Protein AF-A0A7T5UGG1-F1 (afdb_monomer_lite)

Organism: NCBI:txid349221

Structure (mmCIF, N/CA/C/O backbone):
data_AF-A0A7T5UGG1-F1
#
_entry.id   AF-A0A7T5UGG1-F1
#
loop_
_atom_site.group_PDB
_atom_site.id
_atom_site.type_symbol
_atom_site.label_atom_id
_atom_site.label_alt_id
_atom_site.label_comp_id
_atom_site.label_asym_id
_atom_site.label_entity_id
_atom_site.label_seq_id
_atom_site.pdbx_PDB_ins_code
_atom_site.Cartn_x
_atom_site.Cartn_y
_atom_site.Cartn_z
_atom_site.occupancy
_atom_site.B_iso_or_equiv
_atom_site.auth_seq_id
_atom_site.auth_comp_id
_atom_site.auth_asym_id
_atom_site.auth_atom_id
_atom_site.pdbx_PDB_model_num
ATOM 1 N N . MET A 1 1 ? -20.768 -14.189 24.570 1.00 54.28 1 MET A N 1
ATOM 2 C CA . MET A 1 1 ? -19.861 -13.217 23.920 1.00 54.28 1 MET A CA 1
ATOM 3 C C . MET A 1 1 ? -20.597 -11.895 23.932 1.00 54.28 1 MET A C 1
ATOM 5 O O . MET A 1 1 ? -21.692 -11.862 23.399 1.00 54.28 1 MET A O 1
ATOM 9 N N . ASN A 1 2 ? -20.068 -10.865 24.592 1.00 66.56 2 ASN A N 1
ATOM 10 C CA . ASN A 1 2 ? -20.690 -9.542 24.542 1.00 66.56 2 ASN A CA 1
ATOM 11 C C . ASN A 1 2 ? -20.184 -8.855 23.275 1.00 66.56 2 ASN A C 1
ATOM 13 O O . ASN A 1 2 ? -19.028 -8.429 23.224 1.00 66.56 2 ASN A O 1
ATOM 17 N N . GLU A 1 3 ? -21.012 -8.852 22.236 1.00 69.81 3 GLU A N 1
ATOM 18 C CA . GLU A 1 3 ? -20.770 -8.057 21.037 1.00 69.81 3 GLU A CA 1
ATOM 19 C C . GLU A 1 3 ? -20.842 -6.583 21.437 1.00 69.81 3 GLU A C 1
ATOM 21 O O . GLU A 1 3 ? -21.813 -6.130 22.037 1.00 69.81 3 GLU A O 1
ATOM 26 N N . ILE A 1 4 ? -19.750 -5.863 21.200 1.00 79.12 4 ILE A N 1
ATOM 27 C CA . ILE A 1 4 ? -19.643 -4.431 21.463 1.00 79.12 4 ILE A CA 1
ATOM 28 C C . ILE A 1 4 ? -19.785 -3.708 20.137 1.00 79.12 4 ILE A C 1
ATOM 30 O O . ILE A 1 4 ? -19.025 -3.986 19.206 1.00 79.12 4 ILE A O 1
ATOM 34 N N . ASP A 1 5 ? -20.712 -2.756 20.076 1.00 81.75 5 ASP A N 1
ATOM 35 C CA . ASP A 1 5 ? -20.833 -1.883 18.919 1.00 81.75 5 ASP A CA 1
ATOM 36 C C . ASP A 1 5 ? -19.526 -1.103 18.700 1.00 81.75 5 ASP A C 1
ATOM 38 O O . ASP A 1 5 ? -18.966 -0.522 19.644 1.00 81.75 5 ASP A O 1
ATOM 42 N N . PRO A 1 6 ? -18.997 -1.079 17.464 1.00 81.56 6 PRO A N 1
ATOM 43 C CA . PRO A 1 6 ? -17.774 -0.361 17.161 1.00 81.56 6 PRO A CA 1
ATOM 44 C C . PRO A 1 6 ? -18.022 1.148 17.245 1.00 81.56 6 PRO A C 1
ATOM 46 O O . PRO A 1 6 ? -18.504 1.780 16.308 1.00 81.56 6 PRO A O 1
ATOM 49 N N . THR A 1 7 ? -17.643 1.749 18.372 1.00 89.75 7 THR A N 1
ATOM 50 C CA . THR A 1 7 ? -17.632 3.210 18.518 1.00 89.75 7 THR A CA 1
ATOM 51 C C . THR A 1 7 ? -16.636 3.852 17.550 1.00 89.75 7 THR A C 1
ATOM 53 O O . THR A 1 7 ? -15.657 3.233 17.120 1.00 89.75 7 THR A O 1
ATOM 56 N N . PHE A 1 8 ? -16.831 5.138 17.247 1.00 89.94 8 PHE A N 1
ATOM 57 C CA . PHE A 1 8 ? -15.949 5.888 16.345 1.00 89.94 8 PHE A CA 1
ATOM 58 C C . PHE A 1 8 ? -14.468 5.834 16.767 1.00 89.94 8 PHE A C 1
ATOM 60 O O . PHE A 1 8 ? -13.584 5.688 15.928 1.00 89.94 8 PHE A O 1
ATOM 67 N N . LEU A 1 9 ? -14.187 5.865 18.076 1.00 89.75 9 LEU A N 1
ATOM 68 C CA . LEU A 1 9 ? -12.832 5.736 18.628 1.00 89.75 9 LEU A CA 1
ATOM 69 C C . LEU A 1 9 ? -12.198 4.370 18.323 1.00 89.75 9 LEU A C 1
ATOM 71 O O . LEU A 1 9 ? -11.014 4.295 17.983 1.00 89.75 9 LEU A O 1
ATOM 75 N N . ILE A 1 10 ? -12.978 3.289 18.421 1.00 88.19 10 ILE A N 1
ATOM 76 C CA . ILE A 1 10 ? -12.530 1.936 18.070 1.00 88.19 10 ILE A CA 1
ATOM 77 C C . ILE A 1 10 ? -12.245 1.864 16.568 1.00 88.19 10 ILE A C 1
ATOM 79 O O . ILE A 1 10 ? -11.164 1.416 16.175 1.00 88.19 10 ILE A O 1
ATOM 83 N N . ALA A 1 11 ? -13.165 2.367 15.742 1.00 90.62 11 ALA A N 1
ATOM 84 C CA . ALA A 1 11 ? -13.007 2.405 14.291 1.00 90.62 11 ALA A CA 1
ATOM 85 C C . ALA A 1 11 ? -11.755 3.193 13.874 1.00 90.62 11 ALA A C 1
ATOM 87 O O . ALA A 1 11 ? -10.939 2.682 13.107 1.00 90.62 11 ALA A O 1
ATOM 88 N N . LEU A 1 12 ? -11.535 4.384 14.443 1.00 93.88 12 LEU A N 1
ATOM 89 C CA . LEU A 1 12 ? -10.367 5.220 14.163 1.00 93.88 12 LEU A CA 1
ATOM 90 C C . LEU A 1 12 ? -9.056 4.530 14.563 1.00 93.88 12 LEU A C 1
ATOM 92 O O . LEU A 1 12 ? -8.074 4.580 13.822 1.00 93.88 12 LEU A O 1
ATOM 96 N N . ARG A 1 13 ? -9.033 3.833 15.705 1.00 91.25 13 ARG A N 1
ATOM 97 C CA . ARG A 1 13 ? -7.850 3.092 16.173 1.00 91.25 13 ARG A CA 1
ATOM 98 C C . ARG A 1 13 ? -7.490 1.933 15.241 1.00 91.25 13 ARG A C 1
ATOM 100 O O . ARG A 1 13 ? -6.307 1.711 14.967 1.00 91.25 13 ARG A O 1
ATOM 107 N N . VAL A 1 14 ? -8.494 1.199 14.760 1.00 92.31 14 VAL A N 1
ATOM 108 C CA . VAL A 1 14 ? -8.314 0.106 13.791 1.00 92.31 14 VAL A CA 1
ATOM 109 C C . VAL A 1 14 ? -7.884 0.664 12.436 1.00 92.31 14 VAL A C 1
ATOM 111 O O . VAL A 1 14 ? -6.900 0.184 11.868 1.00 92.31 14 VAL A O 1
ATOM 114 N N . TRP A 1 15 ? -8.559 1.713 11.959 1.00 93.62 15 TRP A N 1
ATOM 115 C CA . TRP A 1 15 ? -8.238 2.388 10.706 1.00 93.62 15 TRP A CA 1
ATOM 116 C C . TRP A 1 15 ? -6.806 2.907 10.706 1.00 93.62 15 TRP A C 1
ATOM 118 O O . TRP A 1 15 ? -6.057 2.590 9.789 1.00 93.62 15 TRP A O 1
ATOM 128 N N . TRP A 1 16 ? -6.380 3.612 11.756 1.00 94.62 16 TRP A N 1
ATOM 129 C CA . TRP A 1 16 ? -5.013 4.117 11.846 1.00 94.62 16 TRP A CA 1
ATOM 130 C C . TRP A 1 16 ? -3.999 2.976 11.828 1.00 94.62 16 TRP A C 1
ATOM 132 O O . TRP A 1 16 ? -3.017 3.030 11.093 1.00 94.62 16 TRP A O 1
ATOM 142 N N . ALA A 1 17 ? -4.256 1.897 12.575 1.00 92.94 17 ALA A N 1
ATOM 143 C CA . ALA A 1 17 ? -3.381 0.732 12.589 1.00 92.94 17 ALA A CA 1
ATOM 144 C C . ALA A 1 17 ? -3.232 0.076 11.203 1.00 92.94 17 ALA A C 1
ATOM 146 O O . ALA A 1 17 ? -2.151 -0.430 10.885 1.00 92.94 17 ALA A O 1
ATOM 147 N N . TRP A 1 18 ? -4.283 0.074 10.393 1.00 94.88 18 TRP A N 1
ATOM 148 C CA . TRP A 1 18 ? -4.228 -0.394 9.014 1.00 94.88 18 TRP A CA 1
ATOM 149 C C . TRP A 1 18 ? -3.541 0.619 8.085 1.00 94.88 18 TRP A C 1
ATOM 151 O O . TRP A 1 18 ? -2.599 0.252 7.386 1.00 94.88 18 TRP A O 1
ATOM 161 N N . CYS A 1 19 ? -3.957 1.884 8.131 1.00 94.62 19 CYS A N 1
ATOM 162 C CA . CYS A 1 19 ? -3.633 2.930 7.165 1.00 94.62 19 CYS A CA 1
ATOM 163 C C . CYS A 1 19 ? -2.123 3.145 7.013 1.00 94.62 19 CYS A C 1
ATOM 165 O O . CYS A 1 19 ? -1.581 2.942 5.928 1.00 94.62 19 CYS A O 1
ATOM 167 N N . TRP A 1 20 ? -1.404 3.449 8.100 1.00 95.31 20 TRP A N 1
ATOM 168 C CA . TRP A 1 20 ? 0.032 3.736 7.991 1.00 95.31 20 TRP A CA 1
ATOM 169 C C . TRP A 1 20 ? 0.842 2.512 7.537 1.00 95.31 20 TRP A C 1
ATOM 171 O O . TRP A 1 20 ? 1.794 2.645 6.773 1.00 95.31 20 TRP A O 1
ATOM 181 N N . ARG A 1 21 ? 0.451 1.299 7.959 1.00 94.31 21 ARG A N 1
ATOM 182 C CA . ARG A 1 21 ? 1.129 0.051 7.562 1.00 94.31 21 ARG A CA 1
ATOM 183 C C . ARG A 1 21 ? 0.886 -0.272 6.092 1.00 94.31 21 ARG A C 1
ATOM 185 O O . ARG A 1 21 ? 1.809 -0.712 5.411 1.00 94.31 21 ARG A O 1
ATOM 192 N N . ALA A 1 22 ? -0.343 -0.067 5.620 1.00 94.00 22 ALA A N 1
ATOM 193 C CA . ALA A 1 22 ? -0.711 -0.246 4.223 1.00 94.00 22 ALA A CA 1
ATOM 194 C C . ALA A 1 22 ? 0.041 0.749 3.336 1.00 94.00 22 ALA A C 1
ATOM 196 O O . ALA A 1 22 ? 0.655 0.324 2.364 1.00 94.00 22 ALA A O 1
ATOM 197 N N . ILE A 1 23 ? 0.079 2.031 3.720 1.00 93.88 23 ILE A N 1
ATOM 198 C CA . ILE A 1 23 ? 0.804 3.082 2.994 1.00 93.88 23 ILE A CA 1
ATOM 199 C C . ILE A 1 23 ? 2.298 2.762 2.912 1.00 93.88 23 ILE A C 1
ATOM 201 O O . ILE A 1 23 ? 2.848 2.769 1.817 1.00 93.88 23 ILE A O 1
ATOM 205 N N . LEU A 1 24 ? 2.955 2.429 4.029 1.00 95.56 24 LEU A N 1
ATOM 206 C CA . LEU A 1 24 ? 4.394 2.136 4.015 1.00 95.56 24 LEU A CA 1
ATOM 207 C C . LEU A 1 24 ? 4.742 0.934 3.129 1.00 95.56 24 LEU A C 1
ATOM 209 O O . LEU A 1 24 ? 5.701 0.998 2.362 1.00 95.56 24 LEU A O 1
ATOM 213 N N . LEU A 1 25 ? 3.968 -0.153 3.209 1.00 94.31 25 LEU A N 1
ATOM 214 C CA . LEU A 1 25 ? 4.216 -1.337 2.382 1.00 94.31 25 LEU A CA 1
ATOM 215 C C . LEU A 1 25 ? 3.895 -1.086 0.906 1.00 94.31 25 LEU A C 1
ATOM 217 O O . LEU A 1 25 ? 4.667 -1.503 0.047 1.00 94.31 25 LEU A O 1
ATOM 221 N N . ALA A 1 26 ? 2.795 -0.391 0.611 1.00 93.25 26 ALA A N 1
ATOM 222 C CA . ALA A 1 26 ? 2.410 -0.052 -0.753 1.00 93.25 26 ALA A CA 1
ATOM 223 C C . ALA A 1 26 ? 3.431 0.883 -1.410 1.00 93.25 26 ALA A C 1
ATOM 225 O O . ALA A 1 26 ? 3.856 0.610 -2.526 1.00 93.25 26 ALA A O 1
ATOM 226 N N . LEU A 1 27 ? 3.871 1.937 -0.713 1.00 93.19 27 LEU A N 1
ATOM 227 C CA . LEU A 1 27 ? 4.891 2.860 -1.218 1.00 93.19 27 LEU A CA 1
ATOM 228 C C . LEU A 1 27 ? 6.229 2.156 -1.432 1.00 93.19 27 LEU A C 1
ATOM 230 O O . LEU A 1 27 ? 6.830 2.319 -2.489 1.00 93.19 27 LEU A O 1
ATOM 234 N N . GLY A 1 28 ? 6.673 1.339 -0.472 1.00 94.62 28 GLY A N 1
ATOM 235 C CA . GLY A 1 28 ? 7.912 0.574 -0.613 1.00 94.62 28 GLY A CA 1
ATOM 236 C C . GLY A 1 28 ? 7.866 -0.379 -1.809 1.00 94.62 28 GLY A C 1
ATOM 237 O O . GLY A 1 28 ? 8.784 -0.397 -2.625 1.00 94.62 28 GLY A O 1
ATOM 238 N N . ALA A 1 29 ? 6.771 -1.126 -1.962 1.00 94.12 29 ALA A N 1
ATOM 239 C CA . ALA A 1 29 ? 6.599 -2.047 -3.080 1.00 94.12 29 ALA A CA 1
ATOM 240 C C . ALA A 1 29 ? 6.480 -1.326 -4.429 1.00 94.12 29 ALA A C 1
ATOM 242 O O . ALA A 1 29 ? 7.121 -1.735 -5.394 1.00 94.12 29 ALA A O 1
ATOM 243 N N . ALA A 1 30 ? 5.696 -0.247 -4.495 1.00 93.56 30 ALA A N 1
ATOM 244 C CA . ALA A 1 30 ? 5.528 0.546 -5.707 1.00 93.56 30 ALA A CA 1
ATOM 245 C C . ALA A 1 30 ? 6.837 1.225 -6.126 1.00 93.56 30 ALA A C 1
ATOM 247 O O . ALA A 1 30 ? 7.136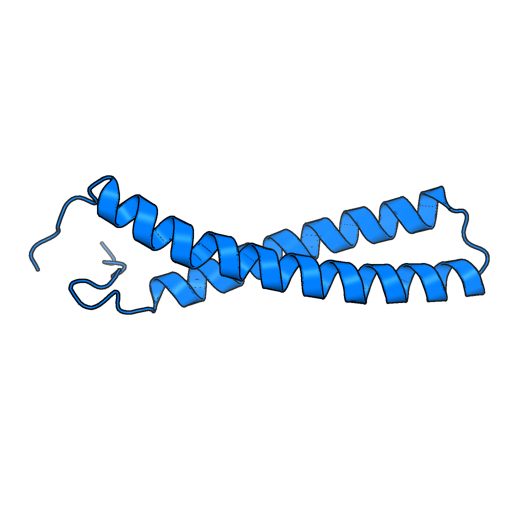 1.269 -7.315 1.00 93.56 30 ALA A O 1
ATOM 248 N N . PHE A 1 31 ? 7.643 1.697 -5.171 1.00 94.56 31 PHE A N 1
ATOM 24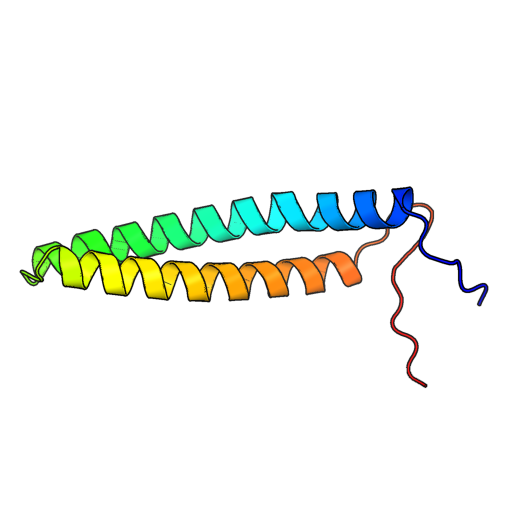9 C CA . PHE A 1 31 ? 8.954 2.277 -5.449 1.00 94.56 31 PHE A CA 1
ATOM 250 C C . PHE A 1 31 ? 9.913 1.243 -6.045 1.00 94.56 31 PHE A C 1
ATOM 252 O O . PHE A 1 31 ? 10.477 1.479 -7.109 1.00 94.56 31 PHE A O 1
ATOM 259 N N . VAL A 1 32 ? 10.057 0.078 -5.402 1.00 96.12 32 VAL A N 1
ATOM 260 C CA . VAL A 1 32 ? 10.933 -0.998 -5.899 1.00 96.12 32 VAL A CA 1
ATOM 261 C C . VAL A 1 32 ? 10.475 -1.475 -7.276 1.00 96.12 32 VAL A C 1
ATOM 263 O O . VAL A 1 32 ? 11.285 -1.594 -8.193 1.00 96.12 32 VAL A O 1
ATOM 266 N N . PHE A 1 33 ? 9.173 -1.697 -7.448 1.00 95.62 33 PHE A N 1
ATOM 267 C CA . PHE A 1 33 ? 8.604 -2.114 -8.724 1.00 95.62 33 PHE A CA 1
ATOM 268 C C . PHE A 1 33 ? 8.805 -1.058 -9.817 1.00 95.62 33 PHE A C 1
ATOM 270 O O . PHE A 1 33 ? 9.299 -1.376 -10.896 1.00 95.62 33 PHE A O 1
ATOM 277 N N . GLY A 1 34 ? 8.478 0.203 -9.532 1.00 94.44 34 GLY A N 1
ATOM 278 C CA . GLY A 1 34 ? 8.638 1.314 -10.466 1.00 94.44 34 GLY A CA 1
ATOM 279 C C . GLY A 1 34 ? 10.095 1.537 -10.864 1.00 94.44 34 GLY A C 1
ATOM 280 O O . GLY A 1 34 ? 10.373 1.794 -12.031 1.00 94.44 34 GLY A O 1
ATOM 281 N N . PHE A 1 35 ? 11.034 1.362 -9.932 1.00 95.00 35 PHE A N 1
ATOM 282 C CA . PHE A 1 35 ? 12.465 1.434 -10.216 1.00 95.00 35 PHE A CA 1
ATOM 283 C C . PHE A 1 35 ? 12.915 0.331 -11.185 1.00 95.00 35 PHE A C 1
ATOM 285 O O . PHE A 1 35 ? 13.598 0.619 -12.167 1.00 95.00 35 PHE A O 1
ATOM 292 N N . ILE A 1 36 ? 12.477 -0.914 -10.965 1.00 95.88 36 ILE A N 1
ATOM 293 C CA . ILE A 1 36 ? 12.784 -2.046 -11.855 1.00 95.88 36 ILE A CA 1
ATOM 294 C C . ILE A 1 36 ? 12.183 -1.823 -13.247 1.00 95.88 36 ILE A C 1
ATOM 296 O O . ILE A 1 36 ? 12.886 -1.969 -14.245 1.00 95.88 36 ILE A O 1
ATOM 300 N N . VAL A 1 37 ? 10.907 -1.432 -13.323 1.00 94.75 37 VAL A N 1
ATOM 301 C CA . VAL A 1 37 ? 10.219 -1.149 -14.595 1.00 94.75 37 VAL A CA 1
ATOM 302 C C . VAL A 1 37 ? 10.870 0.023 -15.328 1.00 94.75 37 VAL A C 1
ATOM 304 O O . VAL A 1 37 ? 11.039 -0.040 -16.542 1.00 94.75 37 VAL A O 1
ATOM 307 N N . GLY A 1 38 ? 11.280 1.066 -14.606 1.00 94.19 38 GLY A N 1
ATOM 308 C CA . GLY A 1 38 ? 11.979 2.217 -15.170 1.00 94.19 38 GLY A CA 1
ATOM 309 C C . GLY A 1 38 ? 13.326 1.840 -15.783 1.00 94.19 38 GLY A C 1
ATOM 310 O O . GLY A 1 38 ? 13.587 2.187 -16.933 1.00 94.19 38 GLY A O 1
ATOM 311 N N . LEU A 1 39 ? 14.157 1.089 -15.052 1.00 95.31 39 LEU A N 1
ATOM 312 C CA . LEU A 1 39 ? 15.460 0.637 -15.548 1.00 95.31 39 LEU A CA 1
ATOM 313 C C . LEU A 1 39 ? 15.327 -0.334 -16.724 1.00 95.31 39 LEU A C 1
ATOM 315 O O . LEU A 1 39 ? 15.968 -0.141 -17.756 1.00 95.31 39 LEU A O 1
ATOM 319 N N . ALA A 1 40 ? 14.481 -1.357 -16.588 1.00 95.19 40 ALA A N 1
ATOM 320 C CA . ALA A 1 40 ? 14.276 -2.352 -17.636 1.00 95.1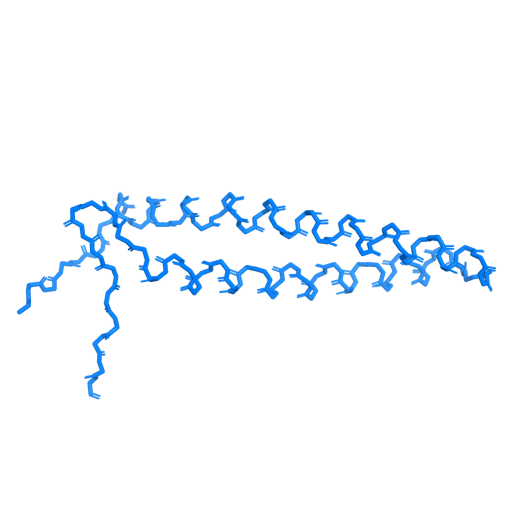9 40 ALA A CA 1
ATOM 321 C C . ALA A 1 40 ? 13.643 -1.727 -18.887 1.00 95.19 40 ALA A C 1
ATOM 323 O O . ALA A 1 40 ? 14.081 -1.995 -20.003 1.00 95.19 40 ALA A O 1
ATOM 324 N N . GLY A 1 41 ? 12.651 -0.851 -18.710 1.00 94.06 41 GLY A N 1
ATOM 325 C CA . GLY A 1 41 ? 11.989 -0.176 -19.818 1.00 94.06 41 GLY A CA 1
ATOM 326 C C . GLY A 1 41 ? 12.917 0.771 -20.569 1.00 94.06 41 GLY A C 1
ATOM 327 O O . GLY A 1 41 ? 12.924 0.761 -21.799 1.00 94.06 41 GLY A O 1
ATOM 328 N N . ALA A 1 42 ? 13.758 1.519 -19.852 1.00 93.19 42 ALA A N 1
ATOM 329 C CA . ALA A 1 42 ? 14.775 2.360 -20.474 1.00 93.19 42 ALA A CA 1
ATOM 330 C C . ALA A 1 42 ? 15.816 1.532 -21.248 1.00 93.19 42 ALA A C 1
ATOM 332 O O . ALA A 1 42 ? 16.204 1.923 -22.346 1.00 93.19 42 ALA A O 1
ATOM 333 N N . ALA A 1 43 ? 16.229 0.375 -20.719 1.00 94.62 43 ALA A N 1
ATOM 334 C CA . ALA A 1 43 ? 17.210 -0.500 -21.367 1.00 94.62 43 ALA A CA 1
ATOM 335 C C . ALA A 1 43 ? 16.703 -1.125 -22.681 1.00 94.62 43 ALA A C 1
ATOM 337 O O . ALA A 1 43 ? 17.490 -1.341 -23.598 1.00 94.62 43 ALA A O 1
ATOM 338 N N . VAL A 1 44 ? 15.398 -1.396 -22.786 1.00 94.75 44 VAL A N 1
ATOM 339 C CA . VAL A 1 44 ? 14.761 -1.967 -23.991 1.00 94.75 44 VAL A CA 1
ATOM 340 C C . VAL A 1 44 ? 14.282 -0.873 -24.964 1.00 94.75 44 VAL A C 1
ATOM 342 O O . VAL A 1 44 ? 13.818 -1.172 -26.060 1.00 94.75 44 VAL A O 1
ATOM 345 N N . GLY A 1 45 ? 14.423 0.408 -24.603 1.00 93.19 45 GLY A N 1
ATOM 346 C CA . GLY A 1 45 ? 14.027 1.537 -25.450 1.00 93.19 45 GLY A CA 1
ATOM 347 C C . GLY A 1 45 ? 12.517 1.790 -25.489 1.00 93.19 45 GLY A C 1
ATOM 348 O O . GLY A 1 45 ? 12.020 2.348 -26.467 1.00 93.19 45 GLY A O 1
ATOM 349 N N . LEU A 1 46 ? 11.779 1.386 -24.447 1.00 93.75 46 LEU A N 1
ATOM 350 C CA . LEU A 1 46 ? 10.357 1.709 -24.325 1.00 93.75 46 LEU A CA 1
ATOM 351 C C . LEU A 1 46 ? 10.153 3.220 -24.190 1.00 93.75 46 LEU A C 1
ATOM 353 O O . LEU A 1 46 ? 10.935 3.930 -23.550 1.00 93.75 46 LEU A O 1
ATOM 357 N N . ASP A 1 47 ? 9.058 3.713 -24.763 1.00 94.12 47 ASP A N 1
ATOM 358 C CA . ASP A 1 47 ? 8.682 5.109 -24.610 1.00 94.12 47 ASP A CA 1
ATOM 359 C C . ASP A 1 47 ? 8.255 5.415 -23.162 1.00 94.12 47 ASP A C 1
ATOM 361 O O . ASP A 1 47 ? 7.784 4.557 -22.404 1.00 94.12 47 ASP A O 1
ATOM 365 N N . LYS A 1 48 ? 8.400 6.683 -22.770 1.00 92.62 48 LYS A N 1
ATOM 366 C CA . LYS A 1 48 ? 8.112 7.142 -21.405 1.00 92.62 48 LYS A CA 1
ATOM 367 C C . LYS A 1 48 ? 6.657 6.917 -20.993 1.00 92.62 48 LYS A C 1
ATOM 369 O O . LYS A 1 48 ? 6.407 6.691 -19.806 1.00 92.62 48 LYS A O 1
ATOM 374 N N . ASN A 1 49 ? 5.709 6.968 -21.932 1.00 94.50 49 ASN 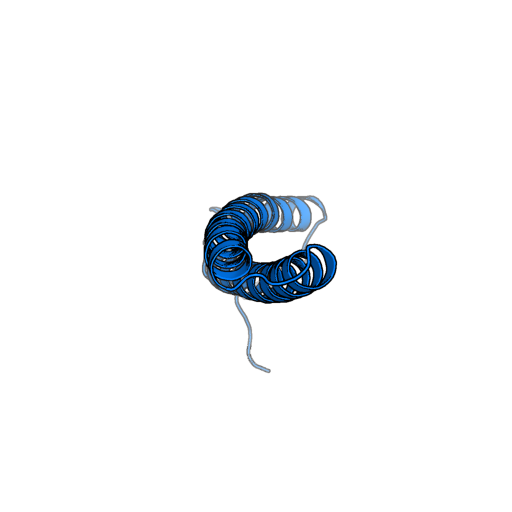A N 1
ATOM 375 C CA . ASN A 1 49 ? 4.301 6.760 -21.615 1.00 94.50 49 ASN A CA 1
ATOM 376 C C . 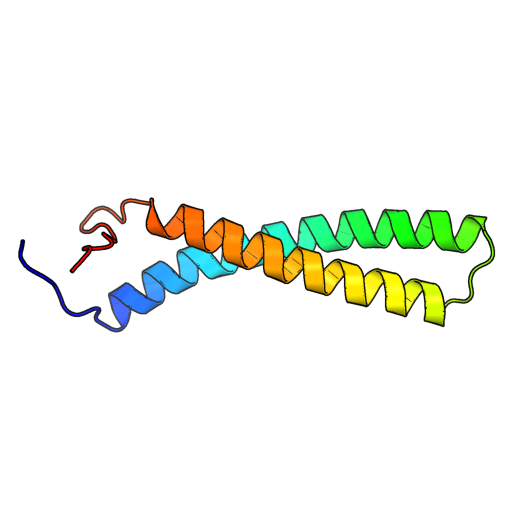ASN A 1 49 ? 4.070 5.290 -21.267 1.00 94.50 49 ASN A C 1
ATOM 378 O O . ASN A 1 49 ? 3.492 5.016 -20.220 1.00 94.50 49 ASN A O 1
ATOM 382 N N . SER A 1 50 ? 4.595 4.352 -22.059 1.00 92.94 50 SER A N 1
ATOM 383 C CA . SER A 1 50 ? 4.509 2.913 -21.773 1.00 92.94 50 SER A CA 1
ATOM 384 C C . SER A 1 50 ? 5.106 2.551 -20.411 1.00 92.94 50 SER A C 1
ATOM 386 O O . SER A 1 50 ? 4.461 1.862 -19.622 1.00 92.94 50 SER A O 1
ATOM 388 N N . ILE A 1 51 ? 6.293 3.075 -20.084 1.00 93.38 51 ILE A N 1
ATOM 389 C CA . ILE A 1 51 ? 6.930 2.861 -18.770 1.00 93.38 51 ILE A CA 1
ATOM 390 C C . ILE A 1 51 ? 6.046 3.404 -17.639 1.00 93.38 51 ILE A C 1
ATOM 392 O O . ILE A 1 51 ? 5.849 2.732 -16.625 1.00 93.38 51 ILE A O 1
ATOM 396 N N . THR A 1 52 ? 5.473 4.596 -17.823 1.00 93.81 52 THR A N 1
ATOM 397 C CA . THR A 1 52 ? 4.585 5.226 -16.834 1.00 93.81 52 THR A CA 1
ATOM 398 C C . THR A 1 52 ? 3.286 4.440 -16.657 1.00 93.81 52 THR A C 1
ATOM 400 O O . THR A 1 52 ? 2.857 4.227 -15.525 1.00 93.81 52 THR A O 1
ATOM 403 N N . TYR A 1 53 ? 2.681 3.954 -17.743 1.00 95.19 53 TYR A N 1
ATOM 404 C CA . TYR A 1 53 ? 1.464 3.144 -17.687 1.00 95.19 53 TYR A CA 1
ATOM 405 C C . TYR A 1 53 ? 1.702 1.806 -16.987 1.00 95.19 53 TYR A C 1
ATOM 407 O O . TYR A 1 53 ? 0.936 1.445 -16.094 1.00 95.19 53 TYR A O 1
ATOM 415 N N . ILE A 1 54 ? 2.778 1.093 -17.331 1.00 94.00 54 ILE A N 1
ATOM 416 C CA . ILE A 1 54 ? 3.126 -0.192 -16.706 1.00 94.00 54 ILE A CA 1
ATOM 417 C C . ILE A 1 54 ? 3.465 0.011 -15.225 1.00 94.00 54 ILE A C 1
ATOM 419 O O . ILE A 1 54 ? 2.955 -0.710 -14.365 1.00 94.00 54 ILE A O 1
ATOM 423 N N . GLY A 1 55 ? 4.286 1.019 -14.916 1.00 93.62 55 GLY A N 1
ATOM 424 C CA . GLY A 1 55 ? 4.653 1.374 -13.547 1.00 93.62 55 GLY A CA 1
ATOM 425 C C . GLY A 1 55 ? 3.439 1.763 -12.702 1.00 93.62 55 GLY A C 1
ATOM 426 O O . GLY A 1 55 ? 3.286 1.269 -11.586 1.00 93.62 55 GLY A O 1
ATOM 427 N N . GLY A 1 56 ? 2.542 2.589 -13.247 1.00 92.62 56 GLY A N 1
ATOM 428 C CA . GLY A 1 56 ? 1.315 3.028 -12.582 1.00 92.62 56 GLY A CA 1
ATOM 429 C C . GLY A 1 56 ? 0.324 1.888 -12.349 1.00 92.62 56 GLY A C 1
ATOM 430 O O . GLY A 1 56 ? -0.146 1.705 -11.225 1.00 92.62 56 GLY A O 1
ATOM 431 N N . ALA A 1 57 ? 0.049 1.076 -13.375 1.00 94.56 57 ALA A N 1
ATOM 432 C CA . ALA A 1 57 ? -0.846 -0.074 -13.262 1.00 94.56 57 ALA A CA 1
ATOM 433 C C . ALA A 1 57 ? -0.309 -1.113 -12.266 1.00 94.56 57 ALA A C 1
ATOM 435 O O . ALA A 1 57 ? -1.041 -1.569 -11.385 1.00 94.56 57 ALA A O 1
ATOM 436 N N . GLY A 1 58 ? 0.982 -1.446 -12.348 1.00 94.31 58 GLY A N 1
ATOM 437 C CA . GLY A 1 58 ? 1.606 -2.375 -11.409 1.00 94.31 58 GLY A CA 1
ATOM 438 C C . GLY A 1 58 ? 1.664 -1.821 -9.985 1.00 94.31 58 GLY A C 1
ATOM 439 O O . GLY A 1 58 ? 1.328 -2.532 -9.040 1.00 94.31 58 GLY A O 1
ATOM 440 N N . GLY A 1 59 ? 1.982 -0.534 -9.818 1.00 93.50 59 GLY A N 1
ATOM 441 C CA . GLY A 1 59 ? 1.939 0.148 -8.524 1.00 93.50 59 GLY A CA 1
ATOM 442 C C . GLY A 1 59 ? 0.547 0.117 -7.886 1.00 93.50 59 GLY A C 1
ATOM 443 O O . GLY A 1 59 ? 0.427 -0.162 -6.693 1.00 93.50 59 GLY A O 1
ATOM 444 N N . PHE A 1 60 ? -0.510 0.317 -8.676 1.00 93.12 60 PHE A N 1
ATOM 445 C CA . PHE A 1 60 ? -1.895 0.223 -8.210 1.00 93.12 60 PHE A CA 1
ATOM 446 C C . PHE A 1 60 ? -2.259 -1.195 -7.747 1.00 93.12 60 PHE A C 1
ATOM 448 O O . PHE A 1 60 ? -2.775 -1.372 -6.641 1.00 93.12 60 PHE A O 1
ATOM 455 N N . VAL A 1 61 ? -1.940 -2.214 -8.552 1.00 95.94 61 VAL A N 1
ATOM 456 C CA . VAL A 1 61 ? -2.198 -3.624 -8.210 1.00 95.94 61 VAL A CA 1
ATOM 457 C C . VAL A 1 61 ? -1.449 -4.028 -6.940 1.00 95.94 61 VAL A C 1
ATOM 459 O O . VAL A 1 61 ? -2.037 -4.631 -6.039 1.00 95.94 61 VAL A O 1
ATOM 462 N N . LEU A 1 62 ? -0.172 -3.653 -6.826 1.00 94.12 62 LEU A N 1
ATOM 463 C CA . LEU A 1 62 ? 0.622 -3.893 -5.622 1.00 94.12 62 LEU A CA 1
ATOM 464 C C . LEU A 1 62 ? 0.028 -3.164 -4.415 1.00 94.12 62 LEU A C 1
ATOM 466 O O . LEU A 1 62 ? -0.128 -3.768 -3.354 1.00 94.12 62 LEU A O 1
ATOM 470 N N . GLY A 1 63 ? -0.363 -1.899 -4.573 1.00 92.81 63 GLY A N 1
ATOM 471 C CA . GLY A 1 63 ? -1.000 -1.114 -3.518 1.00 92.81 63 GLY A CA 1
ATOM 472 C C . GLY A 1 63 ? -2.267 -1.777 -2.979 1.00 92.81 63 GLY A C 1
ATOM 473 O O . GLY A 1 63 ? -2.408 -1.937 -1.763 1.00 92.81 63 GLY A O 1
ATOM 474 N N . LEU A 1 64 ? -3.150 -2.246 -3.866 1.00 94.50 64 LEU A N 1
ATOM 475 C CA . LEU A 1 64 ? -4.347 -2.999 -3.482 1.00 94.50 64 LEU A CA 1
ATOM 476 C C . LEU A 1 64 ? -4.000 -4.307 -2.764 1.00 94.50 64 LEU A C 1
ATOM 478 O O . LEU A 1 64 ? -4.553 -4.594 -1.699 1.00 94.50 64 LEU A O 1
ATOM 482 N N . PHE A 1 65 ? -3.058 -5.080 -3.303 1.00 95.38 65 PHE A N 1
ATOM 483 C CA . PHE A 1 65 ? -2.631 -6.340 -2.700 1.00 95.38 65 PHE A CA 1
ATOM 484 C C . PHE A 1 65 ? -2.096 -6.141 -1.275 1.00 95.38 65 PHE A C 1
ATOM 486 O O . PHE A 1 65 ? -2.545 -6.810 -0.338 1.00 95.38 65 PHE A O 1
ATOM 493 N N . PHE A 1 66 ? -1.178 -5.189 -1.078 1.00 93.75 66 PHE A N 1
ATOM 494 C CA . PHE A 1 66 ? -0.611 -4.897 0.240 1.00 93.75 66 PHE A CA 1
ATOM 495 C C . PHE A 1 66 ? -1.650 -4.321 1.199 1.00 93.75 66 PHE A C 1
ATOM 497 O O . PHE A 1 66 ? -1.657 -4.686 2.375 1.00 93.75 66 PHE A O 1
ATOM 504 N N . SER A 1 67 ? -2.567 -3.491 0.708 1.00 92.31 67 SER A N 1
ATOM 505 C CA . SER A 1 67 ? -3.680 -2.953 1.489 1.00 92.31 67 SER A CA 1
ATOM 506 C C . SER A 1 67 ? -4.559 -4.060 2.090 1.00 92.31 67 SER A C 1
ATOM 508 O O . SER A 1 67 ? -4.783 -4.097 3.309 1.00 92.31 67 SER A O 1
ATOM 510 N N . VAL A 1 68 ? -4.976 -5.030 1.267 1.00 94.38 68 VAL A N 1
ATOM 511 C CA . VAL A 1 68 ? -5.756 -6.199 1.711 1.00 94.38 68 VAL A CA 1
ATOM 512 C C . VAL A 1 68 ? -4.929 -7.090 2.640 1.00 94.38 68 VAL A C 1
ATOM 514 O O . VAL A 1 68 ? -5.417 -7.554 3.676 1.00 94.38 68 VAL A O 1
ATOM 517 N N . HIS A 1 69 ? -3.654 -7.303 2.317 1.00 95.00 69 HIS A N 1
ATOM 518 C CA . HIS A 1 69 ? -2.755 -8.107 3.138 1.00 95.00 69 HIS A CA 1
ATOM 519 C C . HIS A 1 69 ? -2.577 -7.520 4.549 1.00 95.00 69 HIS A C 1
ATOM 521 O O . HIS A 1 69 ? -2.601 -8.253 5.544 1.00 95.00 69 HIS A O 1
ATOM 527 N N . VAL A 1 70 ? -2.429 -6.198 4.664 1.00 94.50 70 VAL A N 1
ATOM 528 C CA . VAL A 1 70 ? -2.357 -5.511 5.959 1.00 94.50 70 VAL A CA 1
ATOM 529 C C . VAL A 1 70 ? -3.675 -5.635 6.701 1.00 94.50 70 VAL A C 1
ATOM 531 O O . VAL A 1 70 ? -3.649 -5.967 7.885 1.00 94.50 70 VAL A O 1
ATOM 534 N N . MET A 1 71 ? -4.816 -5.459 6.029 1.00 93.69 71 MET A N 1
ATOM 535 C CA . MET A 1 71 ? -6.128 -5.624 6.663 1.00 93.69 71 MET A CA 1
ATOM 536 C C . MET A 1 71 ? -6.273 -7.017 7.287 1.00 93.69 71 MET A C 1
ATOM 538 O O . MET A 1 71 ? -6.589 -7.140 8.470 1.00 93.69 71 MET A O 1
ATOM 542 N N . LYS A 1 72 ? -5.914 -8.074 6.549 1.00 93.00 72 LYS A N 1
ATOM 543 C CA . LYS A 1 72 ? -5.913 -9.454 7.061 1.00 93.00 72 LYS A CA 1
ATOM 544 C C . LYS A 1 72 ? -5.040 -9.623 8.309 1.00 93.00 72 LYS A C 1
ATOM 546 O O . LYS A 1 72 ? -5.400 -10.382 9.207 1.00 93.00 72 LYS A O 1
ATOM 551 N N . ARG A 1 73 ? -3.892 -8.938 8.385 1.00 92.00 73 ARG A N 1
ATOM 552 C CA . ARG A 1 73 ? -3.029 -8.958 9.581 1.00 92.00 73 ARG A CA 1
ATOM 553 C C . ARG A 1 73 ? -3.629 -8.173 10.745 1.00 92.00 73 ARG A C 1
ATOM 555 O O . ARG A 1 73 ? -3.523 -8.623 11.882 1.00 92.00 73 ARG A O 1
ATOM 562 N N . ILE A 1 74 ? -4.280 -7.046 10.472 1.00 91.75 74 ILE A N 1
ATOM 563 C CA . ILE A 1 74 ? -4.948 -6.227 11.488 1.00 91.75 74 ILE A CA 1
ATOM 564 C C . ILE A 1 74 ? -6.141 -6.959 12.108 1.00 91.75 74 ILE A C 1
ATOM 566 O O . ILE A 1 74 ? -6.282 -6.928 13.327 1.00 91.75 74 ILE A O 1
ATOM 570 N N . LEU A 1 75 ? -6.924 -7.696 11.316 1.00 89.44 75 LEU A N 1
ATOM 571 C CA . LEU A 1 75 ? -8.030 -8.519 11.823 1.00 89.44 75 LEU A CA 1
ATOM 572 C C . LEU A 1 75 ? -7.571 -9.597 12.819 1.00 89.44 75 LEU A C 1
ATOM 574 O O . LEU A 1 75 ? -8.325 -9.977 13.703 1.00 89.44 75 LEU A O 1
ATOM 578 N N . LYS A 1 76 ? -6.325 -10.072 12.711 1.00 88.81 76 LYS A N 1
ATOM 579 C CA . LYS A 1 76 ? -5.737 -11.048 13.646 1.00 88.81 76 LYS A CA 1
ATOM 580 C C . LYS A 1 76 ? -5.104 -10.406 14.883 1.00 88.81 76 LYS A C 1
ATOM 582 O O . LYS A 1 76 ? -4.629 -11.118 15.766 1.00 88.81 76 LYS A O 1
ATOM 587 N N . LYS A 1 77 ? -5.028 -9.075 14.939 1.00 86.88 77 LYS A N 1
ATOM 588 C CA . LYS A 1 77 ? -4.315 -8.348 15.988 1.00 86.88 77 LYS A CA 1
ATOM 589 C C . LYS A 1 77 ? -5.203 -8.151 17.222 1.00 86.88 77 LYS A C 1
ATOM 591 O O . LYS A 1 77 ? -6.380 -7.821 17.108 1.00 86.88 77 LYS A O 1
ATOM 596 N N . SER A 1 78 ? -4.608 -8.279 18.409 1.00 85.31 78 SER A N 1
ATOM 597 C CA . SER A 1 78 ? -5.218 -7.813 19.660 1.00 85.31 78 SER A CA 1
ATOM 598 C C . SER A 1 78 ? -4.967 -6.312 19.857 1.00 85.31 78 SER A C 1
ATOM 600 O O . SER A 1 78 ? -3.838 -5.837 19.702 1.00 85.31 78 SER A O 1
ATOM 602 N N . PHE A 1 79 ? -6.012 -5.562 20.210 1.00 84.62 79 PHE A N 1
ATOM 603 C CA . PHE A 1 79 ? -5.960 -4.125 20.511 1.00 84.62 79 PHE A CA 1
ATOM 604 C C . PHE A 1 79 ? -5.905 -3.844 22.024 1.00 84.62 79 PHE A C 1
ATOM 606 O O . PHE A 1 79 ? -6.269 -2.759 22.483 1.00 84.62 79 PHE A O 1
ATOM 613 N N . GLY A 1 80 ? -5.425 -4.816 22.807 1.00 81.88 80 GLY A N 1
ATOM 614 C CA . GLY A 1 80 ? -5.302 -4.734 24.263 1.00 81.88 80 GLY A CA 1
ATOM 615 C C . GLY A 1 80 ? -6.632 -5.012 24.956 1.00 81.88 80 GLY A C 1
ATOM 616 O O . GLY A 1 80 ? -6.784 -6.056 25.576 1.00 81.88 80 GLY A O 1
ATOM 617 N N . HIS A 1 81 ? -7.606 -4.113 24.798 1.00 80.38 81 HIS A N 1
ATOM 618 C CA . HIS A 1 81 ? -8.921 -4.227 25.449 1.00 80.38 81 HIS A CA 1
ATOM 619 C C . HIS A 1 81 ? -9.951 -5.026 24.639 1.00 80.38 81 HIS A C 1
ATOM 621 O O . HIS A 1 81 ? -10.975 -5.427 25.176 1.00 80.38 81 HIS A O 1
ATOM 627 N N . PHE A 1 82 ? -9.701 -5.249 23.347 1.00 82.94 82 PHE A N 1
ATOM 628 C CA . PHE A 1 82 ? -10.594 -5.999 22.465 1.00 82.94 82 PHE A CA 1
ATOM 629 C C . PHE A 1 82 ? -9.814 -6.666 21.324 1.00 82.94 82 PHE A C 1
ATOM 631 O O . PHE A 1 82 ? -8.673 -6.299 21.020 1.00 82.94 82 PHE A O 1
ATOM 638 N N . ARG A 1 83 ? -10.443 -7.646 20.672 1.00 83.12 83 ARG A N 1
ATOM 639 C CA . ARG A 1 83 ? -9.972 -8.268 19.427 1.00 83.12 83 ARG A CA 1
ATOM 640 C C . ARG A 1 83 ? -11.122 -8.332 18.431 1.00 83.12 83 ARG A C 1
ATOM 642 O O . ARG A 1 83 ? -12.265 -8.511 18.840 1.00 83.12 83 ARG A O 1
ATOM 649 N N . ILE A 1 84 ? -10.812 -8.218 17.145 1.00 83.88 84 ILE A N 1
ATOM 650 C CA . ILE A 1 84 ? -11.804 -8.402 16.087 1.00 83.88 84 ILE A CA 1
ATOM 651 C C . ILE A 1 84 ? -11.940 -9.910 15.859 1.00 83.88 84 ILE A C 1
ATOM 653 O O . ILE A 1 84 ? -10.956 -10.583 15.557 1.00 83.88 84 ILE A O 1
ATOM 657 N N . ALA A 1 85 ? -13.138 -10.453 16.056 1.00 82.88 85 ALA A N 1
ATOM 658 C CA . ALA A 1 85 ? -13.442 -11.855 15.799 1.00 82.88 85 ALA A CA 1
ATOM 659 C C . ALA A 1 85 ? -14.529 -11.935 14.726 1.00 82.88 85 ALA A C 1
ATOM 661 O O . ALA A 1 85 ? -15.549 -11.263 14.827 1.00 82.88 85 ALA A O 1
ATOM 662 N N . LEU A 1 86 ? -14.300 -12.752 13.701 1.00 79.88 86 LEU A N 1
ATOM 663 C CA . LEU A 1 86 ? -15.332 -13.101 12.731 1.00 79.88 86 LEU A CA 1
ATOM 664 C C . LEU A 1 86 ? -16.171 -14.226 13.338 1.00 79.88 86 LEU A C 1
ATOM 666 O O . LEU A 1 86 ? -15.650 -15.319 13.566 1.00 79.88 86 LEU A O 1
ATOM 670 N N . ILE A 1 87 ? -17.440 -13.947 13.618 1.00 83.25 87 ILE A N 1
ATOM 671 C CA . ILE A 1 87 ? -18.409 -14.954 14.052 1.00 83.25 87 ILE A CA 1
ATOM 672 C C . ILE A 1 87 ? -19.072 -15.492 12.785 1.00 83.25 87 ILE A C 1
ATOM 674 O O . ILE A 1 87 ? -19.620 -14.729 11.993 1.00 83.25 87 ILE A O 1
ATOM 678 N N . ARG A 1 88 ? -18.954 -16.801 12.553 1.00 77.94 88 ARG A N 1
ATOM 679 C CA . ARG A 1 88 ? -19.671 -17.472 11.467 1.00 77.94 88 ARG A CA 1
ATOM 680 C C . ARG A 1 88 ? -21.097 -17.726 11.957 1.00 77.94 88 ARG A C 1
ATOM 682 O O . ARG A 1 88 ? -21.251 -18.429 12.953 1.00 77.94 88 ARG A O 1
ATOM 689 N N . GLN A 1 89 ? -22.072 -17.111 11.292 1.00 67.06 89 GLN A N 1
ATO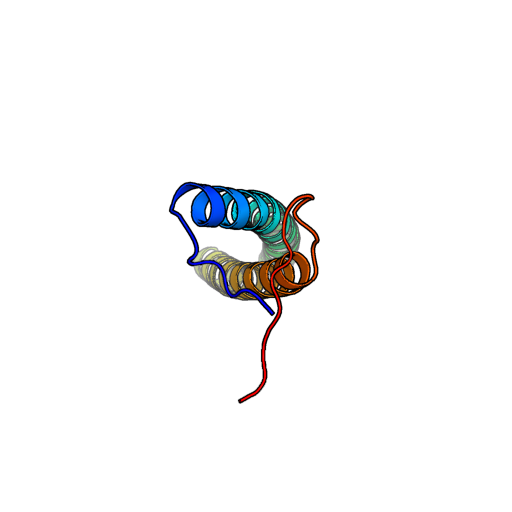M 690 C CA . GLN A 1 89 ? -23.490 -17.439 11.442 1.00 67.06 89 GLN A CA 1
ATOM 691 C C . GLN A 1 89 ? -23.809 -18.751 10.725 1.00 67.06 89 GLN A C 1
ATOM 693 O O . GLN A 1 89 ? -23.143 -19.028 9.696 1.00 67.06 89 GLN A O 1
#

Foldseek 3Di:
DDDDDCDPVNVVVLCVQLPVQLVVQLVVVLVVQLVVLVVVCVVVPHDPVVSVVVSVVVSVVSSVVSSVVSNVVSQQDDPPVDHRDDDDD

Radius of gyration: 18.63 Å; chains: 1; bounding box: 41×25×51 Å

Secondary structure (DSSP, 8-state):
--PPP--HHHHHHHHHHHHHHHHHHHHHHHHHHHHHHHHHHHHHT--HHHHHHHHHHHHHHHHHHHHHHHHHHHHT-B-SS-B------

Sequence (89 aa):
MNEIDPTFLIALRVWWAWCWRAILLALGAAFVFGFIVGLAGAAVGLDKNSITYIGGAGGFVLGLFFSVHVMKRILKKSFGHFRIALIRQ

pLDDT: mean 90.38, std 7.35, range [54.28, 96.12]